Protein AF-A0A914J158-F1 (afdb_monomer)

pLDDT: mean 71.1, std 23.17, range [27.59, 96.81]

Foldseek 3Di:
DDKADDAPDEDFPVQAQPFDWDQDPVRDIDGQFGWHAKDDPDPPVPDPRPDDPPHDPRGIITDTHGCVVCQVVVCVVVVNPDHDDPDPPPPPPPPPDDDDPPPVPPDDDDDDDD

Mean predicted aligned error: 13.19 Å

Nearest PDB structures (foldseek):
  2i6s-assembly1_A  TM=6.750E-01  e=2.040E-01  Homo sapiens

Structure (mmCIF, N/CA/C/O backbone):
data_AF-A0A914J158-F1
#
_entry.id   AF-A0A914J158-F1
#
loop_
_atom_site.group_PDB
_atom_site.id
_atom_site.type_symbol
_atom_site.label_atom_id
_atom_site.label_alt_id
_atom_site.label_comp_id
_atom_site.label_asym_id
_atom_site.label_entity_id
_atom_site.label_seq_id
_atom_site.pdbx_PDB_ins_code
_atom_site.Cartn_x
_atom_site.Cartn_y
_atom_site.Cartn_z
_atom_site.occupancy
_atom_site.B_iso_or_equiv
_atom_site.auth_seq_id
_atom_site.auth_comp_id
_atom_site.auth_asym_id
_atom_site.auth_atom_id
_atom_site.pdbx_PDB_model_num
ATOM 1 N N . MET A 1 1 ? 6.602 1.243 6.472 1.00 87.94 1 MET A N 1
ATOM 2 C CA . MET A 1 1 ? 6.485 1.188 4.997 1.00 87.94 1 MET A CA 1
ATOM 3 C C . MET A 1 1 ? 6.260 -0.253 4.586 1.00 87.94 1 MET A C 1
ATOM 5 O O . MET A 1 1 ? 6.771 -1.142 5.259 1.00 87.94 1 MET A O 1
ATOM 9 N N . ILE A 1 2 ? 5.533 -0.466 3.496 1.00 90.50 2 ILE A N 1
ATOM 10 C CA . ILE A 1 2 ? 5.242 -1.760 2.881 1.00 90.50 2 ILE A CA 1
ATOM 11 C C . ILE A 1 2 ? 6.009 -1.833 1.562 1.00 90.50 2 ILE A C 1
ATOM 13 O O . ILE A 1 2 ? 6.011 -0.873 0.796 1.00 90.50 2 ILE A O 1
ATOM 17 N N . CYS A 1 3 ? 6.658 -2.968 1.314 1.00 89.06 3 CYS A N 1
ATOM 18 C CA . CYS A 1 3 ? 7.328 -3.273 0.055 1.00 89.06 3 CYS A CA 1
ATOM 19 C C . CYS A 1 3 ? 6.515 -4.336 -0.687 1.00 89.06 3 CYS A C 1
ATOM 21 O O . CYS A 1 3 ? 6.221 -5.394 -0.128 1.00 89.06 3 CYS A O 1
ATOM 23 N N . MET A 1 4 ? 6.140 -4.046 -1.928 1.00 87.12 4 MET A N 1
ATOM 24 C CA . MET A 1 4 ? 5.366 -4.935 -2.787 1.00 87.12 4 MET A CA 1
ATOM 25 C C . MET A 1 4 ? 6.167 -5.227 -4.046 1.00 87.12 4 MET A C 1
ATOM 27 O O . MET A 1 4 ? 6.650 -4.317 -4.711 1.00 87.12 4 MET A O 1
ATOM 31 N N . TYR A 1 5 ? 6.287 -6.503 -4.388 1.00 84.44 5 TYR A N 1
ATOM 32 C CA . TYR A 1 5 ? 6.986 -6.941 -5.587 1.00 84.44 5 TYR A CA 1
ATOM 33 C C . TYR A 1 5 ? 6.083 -7.869 -6.387 1.00 84.44 5 TYR A C 1
ATOM 35 O O . TYR A 1 5 ? 5.545 -8.846 -5.859 1.00 84.44 5 TYR A O 1
ATOM 43 N N . LYS A 1 6 ? 5.956 -7.577 -7.677 1.00 82.94 6 LYS A N 1
ATOM 44 C CA . LYS A 1 6 ? 5.350 -8.466 -8.657 1.00 82.94 6 LYS A CA 1
ATOM 45 C C . LYS A 1 6 ? 6.121 -8.303 -9.958 1.00 82.94 6 LYS A C 1
ATOM 47 O O . LYS A 1 6 ? 6.357 -7.185 -10.401 1.00 82.94 6 LYS A O 1
ATOM 52 N N . ARG A 1 7 ? 6.511 -9.425 -10.563 1.00 77.94 7 ARG A N 1
ATOM 53 C CA . ARG A 1 7 ? 7.176 -9.411 -11.867 1.00 77.94 7 ARG A CA 1
ATOM 54 C C . ARG A 1 7 ? 6.290 -8.682 -12.885 1.00 77.94 7 ARG A C 1
ATOM 56 O O . ARG A 1 7 ? 5.074 -8.880 -12.876 1.00 77.94 7 ARG A O 1
ATOM 63 N N . ASP A 1 8 ? 6.910 -7.842 -13.707 1.00 74.69 8 ASP A N 1
ATOM 64 C CA . ASP A 1 8 ? 6.260 -7.075 -14.776 1.00 74.69 8 ASP A CA 1
ATOM 65 C C . ASP A 1 8 ? 5.153 -6.124 -14.283 1.00 74.69 8 ASP A C 1
ATOM 67 O O . ASP A 1 8 ? 4.211 -5.811 -15.007 1.00 74.69 8 ASP A O 1
ATOM 71 N N . SER A 1 9 ? 5.244 -5.661 -13.033 1.00 79.31 9 SER A N 1
ATOM 72 C CA . SER A 1 9 ? 4.276 -4.737 -12.449 1.00 79.31 9 SER A CA 1
ATOM 73 C C . SER A 1 9 ? 4.952 -3.800 -11.455 1.00 79.31 9 SER A C 1
ATOM 75 O O . SER A 1 9 ? 5.634 -4.238 -10.532 1.00 79.31 9 SER A O 1
ATOM 77 N N . ALA A 1 10 ? 4.691 -2.507 -11.595 1.00 82.31 10 ALA A N 1
ATOM 78 C CA . ALA A 1 10 ? 5.119 -1.481 -10.655 1.00 82.31 10 ALA A CA 1
ATOM 79 C C . ALA A 1 10 ? 4.076 -0.365 -10.609 1.00 82.31 10 ALA A C 1
ATOM 81 O O . ALA A 1 10 ? 3.329 -0.189 -11.571 1.00 82.31 10 ALA A O 1
ATOM 82 N N . ILE A 1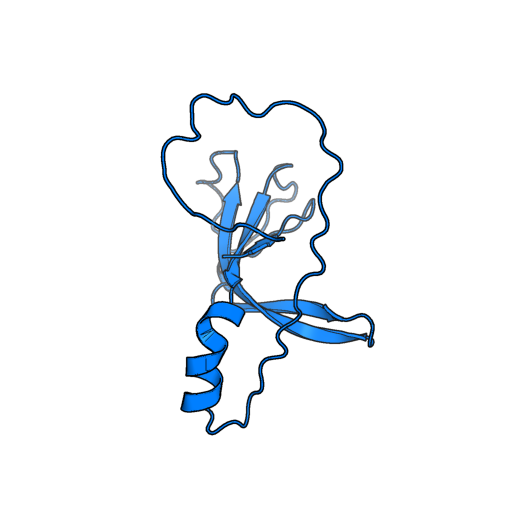 11 ? 4.029 0.373 -9.502 1.00 84.81 11 ILE A N 1
ATOM 83 C CA . ILE A 1 11 ? 3.305 1.645 -9.465 1.00 84.81 11 ILE A C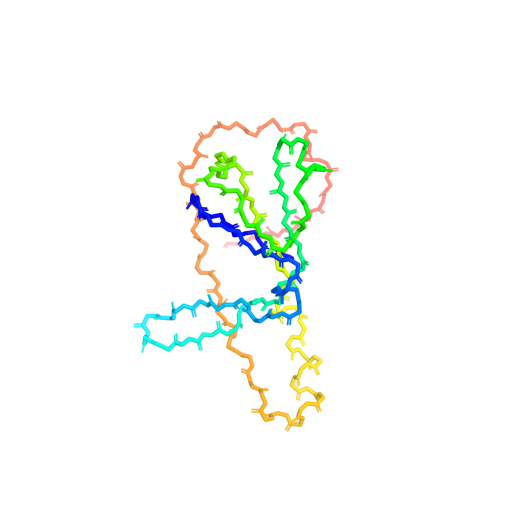A 1
ATOM 84 C C . ILE A 1 11 ? 4.044 2.675 -10.323 1.00 84.81 11 ILE A C 1
ATOM 86 O O . ILE A 1 11 ? 5.270 2.672 -10.363 1.00 84.81 11 ILE A O 1
ATOM 90 N N . LEU A 1 12 ? 3.310 3.552 -10.993 1.00 83.56 12 LEU A N 1
ATOM 91 C CA . LEU A 1 12 ? 3.822 4.695 -11.746 1.00 83.56 12 LEU A CA 1
ATOM 92 C C . LEU A 1 12 ? 3.623 5.993 -10.953 1.00 83.56 12 LEU A C 1
ATOM 94 O O . LEU A 1 12 ? 2.991 6.002 -9.898 1.00 83.56 12 LEU A O 1
ATOM 98 N N . GLN A 1 13 ? 4.124 7.126 -11.453 1.00 82.19 13 GLN A N 1
ATOM 99 C CA . GLN A 1 13 ? 3.951 8.403 -10.738 1.00 82.19 13 GLN A CA 1
ATOM 100 C C . GLN A 1 13 ? 2.491 8.824 -10.626 1.00 82.19 13 GLN A C 1
ATOM 102 O O . GLN A 1 13 ? 2.102 9.387 -9.607 1.00 82.19 13 GLN A O 1
ATOM 107 N N . GLY A 1 14 ? 1.676 8.506 -11.637 1.00 85.88 14 GLY A N 1
ATOM 108 C CA . GLY A 1 14 ? 0.233 8.741 -11.591 1.00 85.88 14 GLY A CA 1
ATOM 109 C C . GLY A 1 14 ? -0.487 7.947 -10.495 1.00 85.88 14 GLY A C 1
ATOM 110 O O . GLY A 1 14 ? -1.578 8.335 -10.094 1.00 85.88 14 GLY A O 1
ATOM 111 N N . ASP A 1 15 ? 0.131 6.880 -9.979 1.00 89.50 15 ASP A N 1
ATOM 112 C CA . ASP A 1 15 ? -0.434 6.052 -8.912 1.00 89.50 15 ASP A CA 1
ATOM 113 C C . ASP A 1 15 ? -0.060 6.550 -7.508 1.00 89.50 15 ASP A C 1
ATOM 115 O O . ASP A 1 15 ? -0.573 6.020 -6.517 1.00 89.50 15 ASP A O 1
ATOM 119 N N . SER A 1 16 ? 0.845 7.533 -7.395 1.00 91.31 16 SER A N 1
ATOM 120 C CA . SER A 1 16 ? 1.288 8.082 -6.109 1.00 91.31 16 SER A CA 1
ATOM 121 C C . SER A 1 16 ? 0.120 8.731 -5.359 1.00 91.31 16 SER A C 1
ATOM 123 O O . SER A 1 16 ? -0.724 9.410 -5.941 1.00 91.31 16 SER A O 1
ATOM 125 N N . GLY A 1 17 ? 0.026 8.478 -4.053 1.00 95.19 17 GLY A N 1
ATOM 126 C CA . GLY A 1 17 ? -1.128 8.850 -3.228 1.00 95.19 17 GLY A CA 1
ATOM 127 C C . GLY A 1 17 ? -2.335 7.911 -3.365 1.00 95.19 17 GLY A C 1
ATOM 128 O O . GLY A 1 17 ? -3.237 7.955 -2.527 1.00 95.19 17 GLY A O 1
ATOM 129 N N . GLY A 1 18 ? -2.345 7.026 -4.366 1.00 95.94 18 GLY A N 1
ATOM 130 C CA . GLY A 1 18 ? -3.376 6.011 -4.543 1.00 95.94 18 GLY A CA 1
ATOM 131 C C . GLY A 1 18 ? -3.342 4.914 -3.465 1.00 95.94 18 GLY A C 1
ATOM 132 O O . GLY A 1 18 ? -2.321 4.708 -2.799 1.00 95.94 18 GLY A O 1
ATOM 133 N N . PRO A 1 19 ? -4.452 4.185 -3.269 1.00 95.38 19 PRO A N 1
ATOM 134 C CA . PRO A 1 19 ? -4.532 3.117 -2.279 1.00 95.38 19 PRO A CA 1
ATOM 135 C C . PRO A 1 19 ? -3.814 1.838 -2.737 1.00 95.38 19 PRO A C 1
ATOM 137 O O . PRO A 1 19 ? -3.988 1.373 -3.863 1.00 95.38 19 PRO A O 1
ATOM 140 N N . ALA A 1 20 ? -3.083 1.207 -1.819 1.00 93.06 20 ALA A N 1
ATOM 141 C CA . ALA A 1 20 ? -2.642 -0.178 -1.953 1.00 93.06 20 ALA A CA 1
ATOM 142 C C . ALA A 1 20 ? -3.617 -1.096 -1.207 1.00 93.06 20 ALA A C 1
ATOM 144 O O . ALA A 1 20 ? -3.851 -0.910 -0.008 1.00 93.06 20 ALA A O 1
ATOM 145 N N . PHE A 1 21 ? -4.168 -2.096 -1.897 1.00 93.31 21 PHE A N 1
ATOM 146 C CA . PHE A 1 21 ? -5.159 -3.016 -1.338 1.00 93.31 21 PHE A CA 1
ATOM 147 C C . PHE A 1 21 ? -4.607 -4.428 -1.133 1.00 93.31 21 PHE A C 1
ATOM 149 O O . PHE A 1 21 ? -3.825 -4.929 -1.938 1.00 93.31 21 PHE A O 1
ATOM 156 N N . ALA A 1 22 ? -5.100 -5.104 -0.097 1.00 90.19 22 ALA A N 1
ATOM 157 C CA . ALA A 1 22 ? -4.978 -6.546 0.077 1.00 90.19 22 ALA A CA 1
ATOM 158 C C . ALA A 1 22 ? -6.371 -7.177 0.153 1.00 90.19 22 ALA A C 1
ATOM 160 O O . ALA A 1 22 ? -7.278 -6.622 0.778 1.00 90.19 22 ALA A O 1
ATOM 161 N N . GLN A 1 23 ? -6.542 -8.346 -0.465 1.00 90.31 23 GLN A N 1
ATOM 162 C CA . GLN A 1 23 ? -7.770 -9.119 -0.323 1.00 90.31 23 GLN A CA 1
ATOM 163 C C . GLN A 1 23 ? -7.678 -10.016 0.917 1.00 90.31 23 GLN A C 1
ATOM 165 O O . GLN A 1 23 ? -6.741 -10.804 1.063 1.00 90.31 23 GLN A O 1
ATOM 170 N N . GLY A 1 24 ? -8.648 -9.891 1.818 1.00 86.62 24 GLY A N 1
ATOM 171 C CA . GLY A 1 24 ? -8.796 -10.770 2.969 1.00 86.62 24 GLY A CA 1
ATOM 172 C C . GLY A 1 24 ? -9.323 -12.151 2.578 1.00 86.62 24 GLY A C 1
ATOM 173 O O . GLY A 1 24 ? -9.846 -12.369 1.485 1.00 86.62 24 GLY A O 1
ATOM 174 N N . LYS A 1 25 ? -9.239 -13.109 3.509 1.00 87.19 25 LYS A N 1
ATOM 175 C CA . LYS A 1 25 ? -9.822 -14.456 3.332 1.00 87.19 25 LYS A CA 1
ATOM 176 C C . LYS A 1 25 ? -11.348 -14.442 3.205 1.00 87.19 25 LYS A C 1
ATOM 178 O O . LYS A 1 25 ? -11.929 -15.402 2.718 1.00 87.19 25 LYS A O 1
ATOM 183 N N . ASP A 1 26 ? -11.979 -13.370 3.664 1.00 88.00 26 ASP A N 1
ATOM 184 C CA . ASP A 1 26 ? -13.409 -13.096 3.541 1.00 88.00 26 ASP A CA 1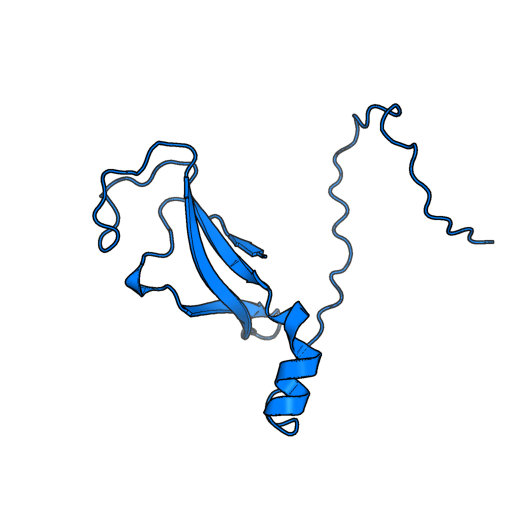
ATOM 185 C C . ASP A 1 26 ? -13.797 -12.529 2.162 1.00 88.00 26 ASP A C 1
ATOM 187 O O . ASP A 1 26 ? -14.957 -12.188 1.941 1.00 88.00 26 ASP A O 1
ATOM 191 N N . GLY A 1 27 ? -12.835 -12.402 1.241 1.00 91.50 27 GLY A N 1
ATOM 192 C CA . GLY A 1 27 ? -13.036 -11.883 -0.109 1.00 91.50 27 GLY A CA 1
ATOM 193 C C . GLY A 1 27 ? -13.122 -10.358 -0.194 1.00 91.50 27 GLY A C 1
ATOM 194 O O . GLY A 1 27 ? -13.198 -9.829 -1.304 1.00 91.50 27 GLY A O 1
ATOM 195 N N . LYS A 1 28 ? -13.079 -9.643 0.938 1.00 89.25 28 LYS A N 1
ATOM 196 C CA . LYS A 1 28 ? -13.135 -8.177 0.979 1.00 89.25 28 LYS A CA 1
ATOM 197 C C . LYS A 1 28 ? -11.763 -7.567 0.720 1.00 89.25 28 LYS A C 1
ATOM 199 O O . LYS A 1 28 ? -10.736 -8.176 1.014 1.00 89.25 28 LYS A O 1
ATOM 204 N N . PHE A 1 29 ? -11.751 -6.347 0.195 1.00 90.75 29 PHE A N 1
ATOM 205 C CA . PHE A 1 29 ? -10.531 -5.572 0.001 1.00 90.75 29 PHE A CA 1
ATOM 206 C C . PHE A 1 29 ? -10.321 -4.606 1.160 1.00 90.75 29 PHE A C 1
ATOM 208 O O . PHE A 1 29 ? -11.242 -3.906 1.577 1.00 90.75 29 PHE A O 1
ATOM 215 N N . TYR A 1 30 ? -9.087 -4.566 1.644 1.00 90.75 30 TYR A N 1
ATOM 216 C CA . TYR A 1 30 ? -8.643 -3.704 2.726 1.00 90.75 30 TYR A CA 1
ATOM 217 C C . TYR A 1 30 ? -7.527 -2.814 2.208 1.00 90.75 30 TYR A C 1
ATOM 219 O O . TYR A 1 30 ? -6.566 -3.315 1.621 1.00 90.75 30 TYR A O 1
ATOM 227 N N . GLN A 1 31 ? -7.640 -1.504 2.414 1.00 93.75 31 GLN A N 1
ATOM 228 C CA . GLN A 1 31 ? -6.525 -0.607 2.142 1.00 93.75 31 GLN A CA 1
ATOM 229 C C . GLN A 1 31 ? -5.448 -0.854 3.200 1.00 93.75 31 GLN A C 1
ATOM 231 O O . GLN A 1 31 ? -5.678 -0.652 4.389 1.00 93.75 31 GLN A O 1
ATOM 236 N N . VAL A 1 32 ? -4.287 -1.323 2.758 1.00 93.00 32 VAL A N 1
ATOM 237 C CA . VAL A 1 32 ? -3.132 -1.626 3.615 1.00 93.00 32 VAL A CA 1
ATOM 238 C C . VAL A 1 32 ? -2.027 -0.589 3.464 1.00 93.00 32 VAL A C 1
ATOM 240 O O . VAL A 1 32 ? -1.180 -0.466 4.344 1.00 93.00 32 VAL A O 1
ATOM 243 N N . GLY A 1 33 ? -2.044 0.190 2.380 1.00 94.38 33 GLY A N 1
ATOM 244 C CA . GLY A 1 33 ? -1.038 1.209 2.146 1.00 94.38 33 GLY A CA 1
ATOM 245 C C . GLY A 1 33 ? -1.512 2.402 1.325 1.00 94.38 33 GLY A C 1
ATOM 246 O O . GLY A 1 33 ? -2.612 2.409 0.771 1.00 94.38 33 GLY A O 1
ATOM 247 N N . ILE A 1 34 ? -0.647 3.410 1.251 1.00 96.19 34 ILE A N 1
ATOM 248 C CA . ILE A 1 34 ? -0.735 4.532 0.308 1.00 96.19 34 ILE A CA 1
ATOM 249 C C . ILE A 1 34 ? 0.513 4.478 -0.562 1.00 96.19 34 ILE A C 1
ATOM 251 O O . ILE A 1 34 ? 1.615 4.456 -0.021 1.00 96.19 34 ILE A O 1
ATOM 255 N N . ASN A 1 35 ? 0.354 4.420 -1.878 1.00 94.44 35 ASN A N 1
ATOM 256 C CA . ASN A 1 35 ? 1.454 4.362 -2.835 1.00 94.44 35 ASN A CA 1
ATOM 257 C C . ASN A 1 35 ? 2.341 5.602 -2.725 1.00 94.44 35 ASN A C 1
ATOM 259 O O . ASN A 1 35 ? 1.839 6.724 -2.699 1.00 94.44 35 ASN A O 1
ATOM 263 N N . VAL A 1 36 ? 3.653 5.388 -2.654 1.00 91.62 36 VAL A N 1
ATOM 264 C CA . VAL A 1 36 ? 4.637 6.467 -2.517 1.00 91.62 36 VAL A CA 1
ATOM 265 C C . VAL A 1 36 ? 5.501 6.527 -3.764 1.00 91.62 36 VAL A C 1
ATOM 267 O O . VAL A 1 36 ? 5.405 7.488 -4.523 1.00 91.62 36 VAL A O 1
ATOM 270 N N . ASP A 1 37 ? 6.316 5.494 -3.973 1.00 86.50 37 ASP A N 1
ATOM 271 C CA . ASP A 1 37 ? 7.324 5.446 -5.032 1.00 86.50 37 ASP A CA 1
ATOM 272 C C . ASP A 1 37 ? 7.722 3.996 -5.339 1.00 86.50 37 ASP A C 1
ATOM 274 O O . ASP A 1 37 ? 7.332 3.073 -4.621 1.00 86.50 37 ASP A O 1
ATOM 278 N N . MET A 1 38 ? 8.525 3.773 -6.372 1.00 82.25 38 MET A N 1
ATOM 279 C CA . MET A 1 38 ? 9.120 2.475 -6.674 1.00 82.25 38 MET A CA 1
ATOM 280 C C . MET A 1 38 ? 10.645 2.506 -6.532 1.00 82.25 38 MET A C 1
ATOM 282 O O . MET A 1 38 ? 11.304 3.484 -6.870 1.00 82.25 38 MET A O 1
ATOM 286 N N . TYR A 1 39 ? 11.220 1.395 -6.080 1.00 75.44 39 TYR A N 1
ATOM 287 C CA . TYR A 1 39 ? 12.651 1.131 -6.142 1.00 75.44 39 TYR A CA 1
ATOM 288 C C . TYR A 1 39 ? 12.957 0.092 -7.206 1.00 75.44 39 TYR A C 1
ATOM 290 O O . TYR A 1 39 ? 12.236 -0.884 -7.389 1.00 75.44 39 TYR A O 1
ATOM 298 N N . THR A 1 40 ? 14.096 0.268 -7.852 1.00 72.31 40 THR A N 1
ATOM 299 C CA . THR A 1 40 ? 14.662 -0.682 -8.801 1.00 72.31 40 THR A CA 1
ATOM 300 C C . THR A 1 40 ? 16.159 -0.751 -8.565 1.00 72.31 40 THR A C 1
ATOM 302 O O . THR A 1 40 ? 16.790 0.252 -8.227 1.00 72.31 40 THR A O 1
ATOM 305 N N . SER A 1 41 ? 16.727 -1.954 -8.671 1.00 64.75 41 SER A N 1
ATOM 306 C CA . SER A 1 41 ? 18.173 -2.152 -8.507 1.00 64.75 41 SER A CA 1
ATOM 307 C C . SER A 1 41 ? 18.980 -1.657 -9.708 1.00 64.75 41 SER A C 1
ATOM 309 O O . SER A 1 41 ? 20.202 -1.582 -9.633 1.00 64.75 41 SER A O 1
ATOM 311 N N . GLU A 1 42 ? 18.311 -1.352 -10.816 1.00 61.97 42 GLU A N 1
ATOM 312 C CA . GLU A 1 42 ? 18.917 -0.791 -12.017 1.00 61.97 42 GLU A CA 1
ATOM 313 C C . GLU A 1 42 ? 18.640 0.710 -12.076 1.00 61.97 42 GLU A C 1
ATOM 315 O O . GLU A 1 42 ? 17.564 1.159 -11.682 1.00 61.97 42 GLU A O 1
ATOM 320 N N . SER A 1 43 ? 19.608 1.490 -12.565 1.00 53.62 43 SER A N 1
ATOM 321 C CA . SER A 1 43 ? 19.527 2.946 -12.729 1.00 53.62 43 SER A CA 1
ATOM 322 C C . SER A 1 43 ? 18.405 3.334 -13.699 1.00 53.62 43 SER A C 1
ATOM 324 O O . SER A 1 43 ? 18.637 3.641 -14.866 1.00 53.62 43 SER A O 1
ATOM 326 N N . PHE A 1 44 ? 17.168 3.331 -13.219 1.00 55.84 44 PHE A N 1
ATOM 327 C CA . PHE A 1 44 ? 15.951 3.583 -13.988 1.00 55.84 44 PHE A CA 1
ATOM 328 C C . PHE A 1 44 ? 15.682 5.085 -14.131 1.00 55.84 44 PHE A C 1
ATOM 330 O O . PHE A 1 44 ? 14.551 5.553 -14.113 1.00 55.84 44 PHE A O 1
ATOM 337 N N . SER A 1 45 ? 16.748 5.872 -14.276 1.00 50.41 45 SER A N 1
ATOM 338 C CA . SER A 1 45 ? 16.716 7.331 -14.408 1.00 50.41 45 SER A CA 1
ATOM 339 C C . SER A 1 45 ? 16.301 7.807 -15.807 1.00 50.41 45 SER A C 1
ATOM 341 O O . SER A 1 45 ? 16.477 8.979 -16.133 1.00 50.41 45 SER A O 1
ATOM 343 N N . ARG A 1 46 ? 15.787 6.909 -16.661 1.00 46.47 46 ARG A N 1
ATOM 344 C CA . ARG A 1 46 ? 15.517 7.181 -18.083 1.00 46.47 46 ARG A CA 1
ATOM 345 C C . ARG A 1 46 ? 14.077 6.986 -18.537 1.00 46.47 46 ARG A C 1
ATOM 347 O O . ARG A 1 46 ? 13.774 7.385 -19.656 1.00 46.47 46 ARG A O 1
ATOM 354 N N . PHE A 1 47 ? 13.197 6.437 -17.709 1.00 53.25 47 PHE A N 1
ATOM 355 C CA . PHE A 1 47 ? 11.782 6.397 -18.057 1.00 53.25 47 PHE A CA 1
ATOM 356 C C . PHE A 1 47 ? 11.108 7.630 -17.477 1.00 53.25 47 PHE A C 1
ATOM 358 O O . PHE A 1 47 ? 11.088 7.824 -16.262 1.00 53.25 47 PHE A O 1
ATOM 365 N N . SER A 1 48 ? 10.574 8.485 -18.356 1.00 53.06 48 SER A N 1
ATOM 366 C CA . SER A 1 48 ? 9.520 9.402 -17.948 1.00 53.06 48 SER A CA 1
ATOM 367 C C . SER A 1 48 ? 8.442 8.533 -17.328 1.00 53.06 48 SER A C 1
ATOM 369 O O . SER A 1 48 ? 7.871 7.651 -17.960 1.00 53.06 48 SER A O 1
ATOM 371 N N . SER A 1 49 ? 8.257 8.755 -16.052 1.00 57.62 49 SER A N 1
ATOM 372 C CA . SER A 1 49 ? 7.653 7.923 -15.029 1.00 57.62 49 SER A CA 1
ATOM 373 C C . SER A 1 49 ? 6.123 7.764 -15.143 1.00 57.62 49 SER A C 1
ATOM 375 O O . SER A 1 49 ? 5.422 7.508 -14.162 1.00 57.62 49 SER A O 1
ATOM 377 N N . TRP A 1 50 ? 5.636 7.910 -16.375 1.00 59.59 50 TRP A N 1
ATOM 378 C CA . TRP A 1 50 ? 4.253 7.875 -16.834 1.00 59.59 50 TRP A CA 1
ATOM 379 C C . TRP A 1 50 ? 3.928 6.615 -17.642 1.00 59.59 50 TRP A C 1
ATOM 381 O O . TRP A 1 50 ? 2.756 6.288 -17.785 1.00 59.59 50 TRP A O 1
ATOM 391 N N . GLU A 1 51 ? 4.938 5.900 -18.146 1.00 64.50 51 GLU A N 1
ATOM 392 C CA . GLU A 1 51 ? 4.764 4.661 -18.908 1.00 64.50 51 GLU A CA 1
ATOM 393 C C . GLU A 1 51 ? 5.753 3.600 -18.416 1.00 64.50 51 GLU A C 1
ATOM 395 O O . GLU A 1 51 ? 6.924 3.892 -18.154 1.00 64.50 51 GLU A O 1
ATOM 400 N N . LEU A 1 52 ? 5.283 2.356 -18.285 1.00 67.19 52 LEU A N 1
ATOM 401 C CA . LEU A 1 52 ? 6.164 1.216 -18.038 1.00 67.19 52 LEU A CA 1
ATOM 402 C C . LEU A 1 52 ? 6.829 0.825 -19.367 1.00 67.19 52 LEU A C 1
ATOM 404 O O . LEU A 1 52 ? 6.128 0.725 -20.378 1.00 67.19 52 LEU A O 1
ATOM 408 N N . PRO A 1 53 ? 8.149 0.570 -19.404 1.00 68.44 53 PRO A N 1
ATOM 409 C CA . PRO A 1 53 ? 8.756 -0.060 -20.567 1.00 68.44 53 PRO A CA 1
ATOM 410 C C . PRO A 1 53 ? 8.101 -1.400 -20.886 1.00 68.44 53 PRO A C 1
ATOM 412 O O . PRO A 1 53 ? 7.554 -2.070 -2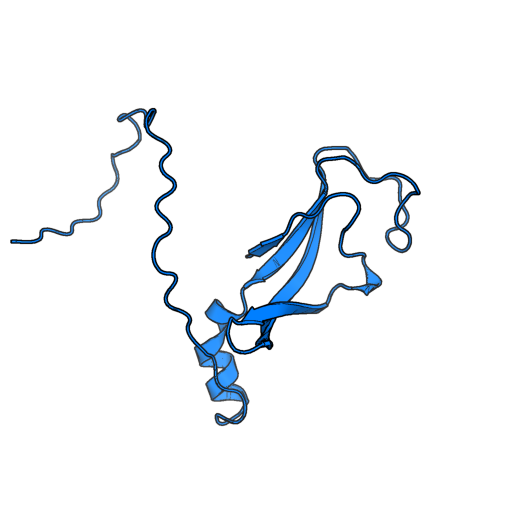0.010 1.00 68.44 53 PRO A O 1
ATOM 415 N N . SER A 1 54 ? 8.250 -1.826 -22.142 1.00 68.38 54 SER A N 1
ATOM 416 C CA . SER A 1 54 ? 7.824 -3.149 -22.608 1.00 68.38 54 SER A CA 1
ATOM 417 C C . SER A 1 54 ? 8.433 -4.300 -21.803 1.00 68.38 54 SER A C 1
ATOM 419 O O . SER A 1 54 ? 7.853 -5.379 -21.754 1.00 68.38 54 SER A O 1
ATOM 421 N N . GLU A 1 55 ? 9.587 -4.070 -21.172 1.00 67.94 55 GLU A N 1
ATOM 422 C CA . GLU A 1 55 ? 10.245 -5.005 -20.266 1.00 67.94 55 GLU A CA 1
ATOM 423 C C . GLU A 1 55 ? 10.647 -4.263 -18.991 1.00 67.94 55 GLU A C 1
ATOM 425 O O . GLU A 1 55 ? 11.464 -3.338 -19.020 1.00 67.94 55 GLU A O 1
ATOM 430 N N . LEU A 1 56 ? 10.055 -4.653 -17.863 1.00 68.88 56 LEU A N 1
ATOM 431 C CA . LEU A 1 56 ? 10.466 -4.144 -16.562 1.00 68.88 56 LEU A CA 1
ATOM 432 C C . LEU A 1 56 ? 11.681 -4.927 -16.055 1.00 68.88 56 LEU A C 1
ATOM 434 O O . LEU A 1 56 ? 11.742 -6.147 -16.236 1.00 68.88 56 LEU A O 1
ATOM 438 N N . PRO A 1 57 ? 12.622 -4.265 -15.358 1.00 67.25 57 PRO A N 1
ATOM 439 C CA . PRO A 1 57 ? 13.686 -4.952 -14.654 1.00 67.25 57 PRO A CA 1
ATOM 440 C C . PRO A 1 57 ? 13.102 -6.036 -13.755 1.00 67.25 57 PRO A C 1
ATOM 442 O O . PRO A 1 57 ? 12.055 -5.867 -13.123 1.00 67.25 57 PRO A O 1
ATOM 445 N N . SER A 1 58 ? 13.822 -7.148 -13.636 1.00 66.06 58 SER A N 1
ATOM 446 C CA . SER A 1 58 ? 13.381 -8.279 -12.812 1.00 66.06 58 SER A CA 1
ATOM 447 C C . SER A 1 58 ? 13.214 -7.938 -11.321 1.00 66.06 58 SER A C 1
ATOM 449 O O . SER A 1 58 ? 12.697 -8.757 -10.564 1.00 66.06 58 SER A O 1
ATOM 451 N N . THR A 1 59 ? 13.615 -6.742 -10.889 1.00 70.38 59 THR A N 1
ATOM 452 C CA . THR A 1 59 ? 13.754 -6.302 -9.496 1.00 70.38 59 THR A CA 1
ATOM 453 C C . THR A 1 59 ? 13.138 -4.917 -9.245 1.00 70.38 59 THR A C 1
ATOM 455 O O . THR A 1 59 ? 13.724 -4.096 -8.539 1.00 70.38 59 THR A O 1
ATOM 458 N N . VAL A 1 60 ? 11.944 -4.643 -9.788 1.00 78.25 60 VAL A N 1
ATOM 459 C CA . VAL A 1 60 ? 11.170 -3.439 -9.421 1.00 78.25 60 VAL A CA 1
ATOM 460 C C . VAL A 1 60 ? 10.238 -3.728 -8.245 1.00 78.25 60 VAL A C 1
ATOM 462 O O . VAL A 1 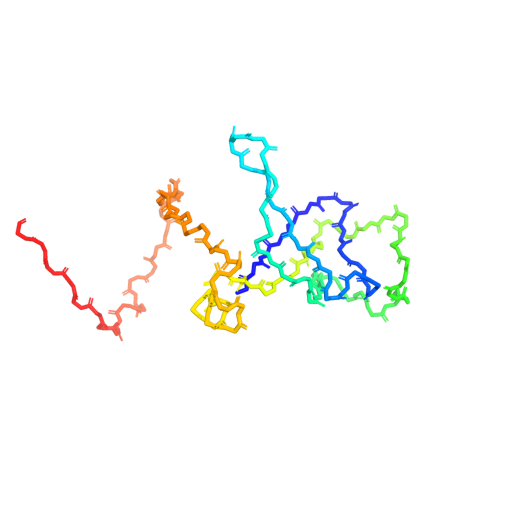60 ? 9.385 -4.610 -8.318 1.00 78.25 60 VAL A O 1
ATOM 465 N N . ALA A 1 61 ? 10.382 -2.972 -7.160 1.00 85.12 61 ALA A N 1
ATOM 466 C CA . ALA A 1 61 ? 9.530 -3.035 -5.981 1.00 85.12 61 ALA A CA 1
ATOM 467 C C . ALA A 1 61 ? 8.782 -1.714 -5.785 1.00 85.12 61 ALA A C 1
ATOM 469 O O . ALA A 1 61 ? 9.372 -0.643 -5.829 1.00 85.12 61 ALA A O 1
ATOM 470 N N . SER A 1 62 ? 7.483 -1.787 -5.524 1.00 87.62 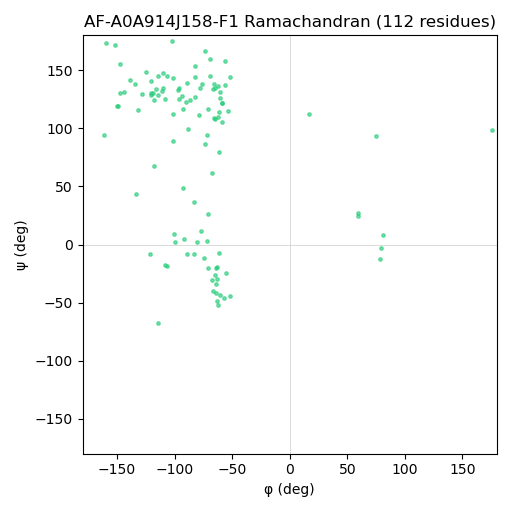62 SER A N 1
ATOM 471 C CA . SER A 1 62 ? 6.661 -0.633 -5.156 1.00 87.62 62 SER A CA 1
ATOM 472 C C . SER A 1 62 ? 6.670 -0.439 -3.644 1.00 87.62 62 SER A C 1
ATOM 474 O O . SER A 1 62 ? 6.588 -1.406 -2.882 1.00 87.62 62 SER A O 1
ATOM 476 N N . ILE A 1 63 ? 6.750 0.811 -3.208 1.00 90.62 63 ILE A N 1
ATOM 477 C CA . ILE A 1 63 ? 6.745 1.210 -1.807 1.00 90.62 63 ILE A CA 1
ATOM 478 C C . ILE A 1 63 ? 5.449 1.933 -1.491 1.00 90.62 63 ILE A C 1
ATOM 480 O O . ILE A 1 63 ? 5.049 2.878 -2.174 1.00 90.62 63 ILE A O 1
ATOM 484 N N . SER A 1 64 ? 4.839 1.520 -0.388 1.00 93.31 64 SER A N 1
ATOM 485 C CA . SER A 1 64 ? 3.679 2.189 0.178 1.00 93.31 64 SER A CA 1
ATOM 486 C C . SER A 1 64 ? 3.923 2.573 1.633 1.00 93.31 64 SER A C 1
ATOM 488 O O . SER A 1 64 ? 4.607 1.878 2.391 1.00 93.31 64 SER A O 1
ATOM 490 N N . THR A 1 65 ? 3.323 3.674 2.065 1.00 95.25 65 THR A N 1
ATOM 491 C CA . THR A 1 65 ? 3.174 3.987 3.486 1.00 95.25 65 THR A CA 1
ATOM 492 C C . THR A 1 65 ? 2.276 2.934 4.118 1.00 95.25 65 THR A C 1
ATOM 494 O O . THR A 1 65 ? 1.247 2.596 3.548 1.00 95.25 65 THR A O 1
ATOM 497 N N . ASP A 1 66 ? 2.661 2.412 5.280 1.00 92.69 66 ASP A N 1
ATOM 498 C CA . ASP A 1 66 ? 1.837 1.468 6.040 1.00 92.69 66 ASP A CA 1
ATOM 499 C C . ASP A 1 66 ? 0.750 2.250 6.787 1.00 92.69 66 ASP A C 1
ATOM 501 O O . ASP A 1 66 ? 1.070 3.015 7.700 1.00 92.69 66 ASP A O 1
ATOM 505 N N . VAL A 1 67 ? -0.520 2.087 6.395 1.00 92.44 67 VAL A N 1
ATOM 506 C CA . VAL A 1 67 ? -1.628 2.853 7.001 1.00 92.44 67 VAL A CA 1
ATOM 507 C C . VAL A 1 67 ? -1.932 2.414 8.429 1.00 92.44 67 VAL A C 1
ATOM 509 O O . VAL A 1 67 ? -2.500 3.197 9.189 1.00 92.44 67 VAL A O 1
ATOM 512 N N . SER A 1 68 ? -1.516 1.206 8.834 1.00 90.38 68 SER A N 1
ATOM 513 C CA . SER A 1 68 ? -1.793 0.689 10.180 1.00 90.38 68 SER A CA 1
ATOM 514 C C . SER A 1 68 ? -1.138 1.534 11.274 1.00 90.38 68 SER A C 1
ATOM 516 O O . SER A 1 68 ? -1.685 1.683 12.367 1.00 90.38 68 SER A O 1
ATOM 518 N N . TYR A 1 69 ? -0.007 2.163 10.949 1.00 91.06 69 TYR A N 1
ATOM 519 C CA . TYR A 1 69 ? 0.702 3.072 11.844 1.00 91.06 69 TYR A CA 1
ATOM 520 C C . TYR A 1 69 ? -0.108 4.338 12.168 1.00 91.06 69 TYR A C 1
ATOM 522 O O . TYR A 1 69 ? 0.057 4.929 13.232 1.00 91.06 69 TYR A O 1
ATOM 530 N N . TYR A 1 70 ? -1.011 4.735 11.270 1.00 92.50 70 TYR A N 1
ATOM 531 C CA . TYR A 1 70 ? -1.806 5.958 11.378 1.00 92.50 70 TYR A CA 1
ATOM 532 C C . TYR A 1 70 ? -3.224 5.705 11.892 1.00 92.50 70 TYR A C 1
ATOM 534 O O . TYR A 1 70 ? -3.996 6.649 12.022 1.00 92.50 70 TYR A O 1
ATOM 542 N N . CYS A 1 71 ? -3.573 4.460 12.221 1.00 91.06 71 CYS A N 1
ATOM 543 C CA . CYS A 1 71 ? -4.915 4.095 12.665 1.00 91.06 71 CYS A CA 1
ATOM 544 C C . CYS A 1 71 ? -5.468 4.947 13.816 1.00 91.06 71 CYS A C 1
ATOM 546 O O . CYS A 1 71 ? -6.606 5.388 13.685 1.00 91.06 71 CYS A O 1
ATOM 548 N N . PRO A 1 72 ? -4.713 5.260 14.893 1.00 92.00 72 PRO A N 1
ATOM 549 C CA . PRO A 1 72 ? -5.228 6.136 15.946 1.00 92.00 72 PRO A CA 1
ATOM 550 C C . PRO A 1 72 ? -5.662 7.507 15.414 1.00 92.00 72 PRO A C 1
ATOM 552 O O . PRO A 1 72 ? -6.765 7.958 15.702 1.00 92.00 72 PRO A O 1
ATOM 555 N N . TRP A 1 73 ? -4.827 8.126 14.574 1.00 94.56 73 TRP A N 1
ATOM 556 C CA . TRP A 1 73 ? -5.115 9.423 13.964 1.00 94.56 73 TRP A CA 1
ATOM 557 C C . TRP A 1 73 ? -6.289 9.355 12.978 1.00 94.56 73 TRP A C 1
ATOM 559 O O . TRP A 1 73 ? -7.123 10.258 12.959 1.00 94.56 73 TRP A O 1
ATOM 569 N N . ILE A 1 74 ? -6.384 8.284 12.183 1.00 93.62 74 ILE A N 1
ATOM 570 C CA . ILE A 1 74 ? -7.492 8.071 11.241 1.00 93.62 74 ILE A CA 1
ATOM 571 C C . ILE A 1 74 ? -8.815 7.938 12.001 1.00 93.62 74 ILE A C 1
ATOM 573 O O . ILE A 1 74 ? -9.788 8.604 11.651 1.00 93.62 74 ILE A O 1
ATOM 577 N N . GLU A 1 75 ? -8.868 7.107 13.045 1.00 93.75 75 GLU A N 1
ATOM 578 C CA . GLU A 1 75 ? -10.093 6.917 13.830 1.00 93.75 75 GLU A CA 1
ATOM 579 C C . GLU A 1 75 ? -10.514 8.201 14.549 1.00 93.75 75 GLU A C 1
ATOM 581 O O . GLU A 1 75 ? -11.696 8.537 14.545 1.00 93.75 75 GLU A O 1
ATOM 586 N N . GLU A 1 76 ? -9.559 8.937 15.122 1.00 95.56 76 GLU A N 1
ATOM 587 C CA . GLU A 1 76 ? -9.813 10.229 15.763 1.00 95.56 76 GLU A CA 1
ATOM 588 C C . GLU A 1 76 ? -10.355 11.258 14.759 1.00 95.56 76 GLU A C 1
ATOM 590 O O . GLU A 1 76 ? -11.419 11.839 14.972 1.00 95.56 76 GLU A O 1
ATOM 595 N N . THR A 1 77 ? -9.665 11.439 13.631 1.00 96.81 77 THR A N 1
ATOM 596 C CA . THR A 1 77 ? -9.986 12.472 12.629 1.00 96.81 77 THR A CA 1
ATOM 597 C C . THR A 1 77 ? -11.313 12.207 11.922 1.00 96.81 77 THR A C 1
ATOM 599 O O . THR A 1 77 ? -12.003 13.140 11.522 1.00 96.81 77 THR A O 1
ATOM 602 N N . THR A 1 78 ? -11.692 10.937 11.777 1.00 95.75 78 THR A N 1
ATOM 603 C CA . THR A 1 78 ? -12.954 10.536 11.136 1.00 95.75 78 THR A CA 1
ATOM 604 C C . THR A 1 78 ? -14.109 10.387 12.127 1.00 95.75 78 THR A C 1
ATOM 606 O O . THR A 1 78 ? -15.182 9.925 11.749 1.00 95.75 78 THR A O 1
ATOM 609 N N . GLY A 1 79 ? -13.914 10.714 13.412 1.00 94.62 79 GLY A N 1
ATOM 610 C CA . GLY A 1 79 ? -14.939 10.506 14.441 1.00 94.62 79 GLY A CA 1
ATOM 611 C C . GLY A 1 79 ? -15.363 9.037 14.581 1.00 94.62 79 GLY A C 1
ATOM 612 O O . GLY A 1 79 ? -16.477 8.741 15.010 1.00 94.62 79 GLY A O 1
ATOM 613 N N . GLY A 1 80 ? -14.488 8.108 14.190 1.00 91.19 80 GLY A N 1
ATOM 614 C CA . GLY A 1 80 ? -14.740 6.674 14.178 1.00 91.19 80 GLY A CA 1
ATOM 615 C C . GLY A 1 80 ? -15.529 6.139 12.979 1.00 91.19 80 GLY A C 1
ATOM 616 O O . GLY A 1 80 ? -15.869 4.956 13.017 1.00 91.19 80 GLY A O 1
ATOM 617 N N . GLU A 1 81 ? -15.806 6.941 11.944 1.00 92.25 81 GLU A N 1
ATOM 618 C CA . GLU A 1 81 ? -16.427 6.470 10.693 1.00 92.25 81 GLU A CA 1
ATOM 619 C C . GLU A 1 81 ? -15.559 5.408 10.002 1.00 92.25 81 GLU A C 1
ATOM 621 O O . GLU A 1 81 ? -16.054 4.361 9.579 1.00 92.25 81 GLU A O 1
ATOM 626 N N . ILE A 1 82 ? -14.245 5.641 9.950 1.00 89.31 82 ILE A N 1
ATOM 627 C CA . ILE A 1 82 ? -13.281 4.658 9.459 1.00 89.31 82 ILE A CA 1
ATOM 628 C C . ILE A 1 82 ? -12.746 3.869 10.649 1.00 89.31 82 ILE A C 1
ATOM 630 O O . ILE A 1 82 ? -12.264 4.444 11.623 1.00 89.31 82 ILE A O 1
ATOM 634 N N . LYS A 1 83 ? -12.811 2.536 10.558 1.00 86.06 83 LYS A N 1
ATOM 635 C CA . LYS A 1 83 ? -12.282 1.611 11.565 1.00 86.06 83 LYS A CA 1
ATOM 636 C C . LYS A 1 83 ? -11.132 0.798 11.010 1.00 86.06 83 LYS A C 1
ATOM 638 O O . LYS A 1 83 ? -11.262 0.148 9.972 1.00 86.06 83 LYS A O 1
ATOM 643 N N . CYS A 1 84 ? -10.024 0.782 11.739 1.00 83.69 84 CYS A N 1
ATOM 644 C CA . CYS A 1 84 ? -8.893 -0.045 11.374 1.00 83.69 84 CYS A CA 1
ATOM 645 C C . CYS A 1 84 ? -9.083 -1.483 11.847 1.00 83.69 84 CYS A C 1
ATOM 647 O O . CYS A 1 84 ? -9.277 -1.756 13.031 1.00 83.69 84 CYS A O 1
ATOM 649 N N . GLN A 1 85 ? -8.941 -2.432 10.925 1.00 75.69 85 GLN A N 1
ATOM 650 C CA . GLN A 1 85 ? -8.817 -3.836 11.291 1.00 75.69 85 GLN A CA 1
ATOM 651 C C . GLN A 1 85 ? -7.345 -4.160 11.519 1.00 75.69 85 GLN A C 1
ATOM 653 O O . GLN A 1 85 ? -6.585 -4.383 10.577 1.00 75.69 85 GLN A O 1
ATOM 658 N N . ILE A 1 86 ? -6.928 -4.180 12.785 1.00 64.44 86 ILE A N 1
ATOM 659 C CA . ILE A 1 86 ? -5.589 -4.644 13.147 1.00 64.44 86 ILE A CA 1
ATOM 660 C C . ILE A 1 86 ? -5.564 -6.163 12.962 1.00 64.44 86 ILE A C 1
ATOM 662 O O . ILE A 1 86 ? -5.927 -6.931 13.856 1.00 64.44 86 ILE A O 1
ATOM 666 N N . PHE A 1 87 ? -5.109 -6.611 11.794 1.00 55.03 87 PHE A N 1
ATOM 667 C CA . PHE A 1 87 ? -4.636 -7.977 11.651 1.00 55.03 87 PHE A CA 1
ATOM 668 C C . PHE A 1 87 ? -3.388 -8.102 12.516 1.00 55.03 87 PHE A C 1
ATOM 670 O O . PHE A 1 87 ? -2.347 -7.549 12.182 1.00 55.03 87 PHE A O 1
ATOM 677 N N . LYS A 1 88 ? -3.471 -8.825 13.637 1.00 45.59 88 LYS A N 1
ATOM 678 C CA . LYS A 1 88 ? -2.260 -9.334 14.286 1.00 45.59 88 LYS A CA 1
ATOM 679 C C . LYS A 1 88 ? -1.65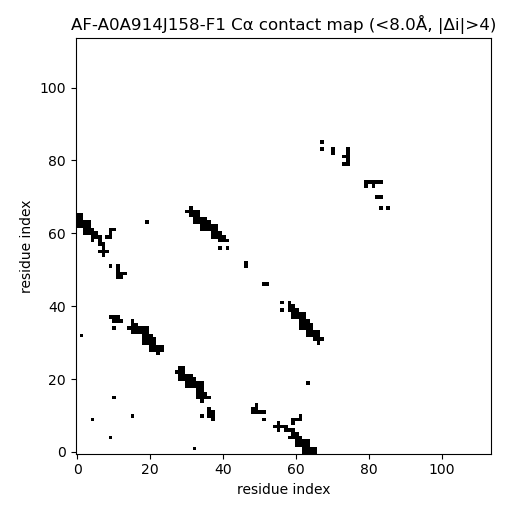3 -10.328 13.298 1.00 45.59 88 LYS A C 1
ATOM 681 O O . LYS A 1 88 ? -2.259 -11.389 13.115 1.00 45.59 88 LYS A O 1
ATOM 686 N N . PRO A 1 89 ? -0.527 -10.022 12.625 1.00 43.75 89 PRO A N 1
ATOM 687 C CA . PRO A 1 89 ? 0.100 -11.022 11.787 1.00 43.75 89 PRO A CA 1
ATOM 688 C C . PRO A 1 89 ? 0.426 -12.200 12.699 1.00 43.75 89 PRO A C 1
ATOM 690 O O . PRO A 1 89 ? 1.114 -12.048 13.710 1.00 43.75 89 PRO A O 1
ATOM 693 N N . THR A 1 90 ? -0.102 -13.381 12.387 1.00 35.38 90 THR A N 1
ATOM 694 C CA . THR A 1 90 ? 0.488 -14.596 12.942 1.00 35.38 90 THR A CA 1
ATOM 695 C C . THR A 1 90 ? 1.935 -14.572 12.465 1.00 35.38 90 THR A C 1
ATOM 697 O O . THR A 1 90 ? 2.129 -14.449 11.253 1.00 35.38 90 THR A O 1
ATOM 700 N N . PRO A 1 91 ? 2.946 -14.595 13.350 1.00 37.03 91 PRO A N 1
ATOM 701 C CA . PRO A 1 91 ? 4.325 -14.570 12.905 1.00 37.03 91 PRO A CA 1
ATOM 702 C C . PRO A 1 91 ? 4.540 -15.779 11.997 1.00 37.03 91 PRO A C 1
ATOM 704 O O . PRO A 1 91 ? 4.609 -16.919 12.454 1.00 37.03 91 PRO A O 1
ATOM 707 N N . ILE A 1 92 ? 4.619 -15.533 10.691 1.00 39.84 92 ILE A N 1
ATOM 708 C CA . ILE A 1 92 ? 5.176 -16.494 9.754 1.00 39.84 92 ILE A CA 1
ATOM 709 C C . ILE A 1 92 ? 6.664 -16.421 10.038 1.00 39.84 92 ILE A C 1
ATOM 711 O O . ILE A 1 92 ? 7.368 -15.612 9.447 1.00 39.84 92 ILE A O 1
ATOM 715 N N . VAL A 1 93 ? 7.128 -17.195 11.018 1.00 37.59 93 VAL A N 1
ATOM 716 C CA . VAL A 1 93 ? 8.558 -17.405 11.224 1.00 37.59 93 VAL A CA 1
ATOM 717 C C . VAL A 1 93 ? 9.039 -18.088 9.947 1.00 37.59 93 VAL A C 1
ATOM 719 O O . VAL A 1 93 ? 8.662 -19.244 9.712 1.00 37.59 93 VAL A O 1
ATOM 722 N N . PRO A 1 94 ? 9.819 -17.422 9.076 1.00 38.12 94 PRO A N 1
ATOM 723 C CA . PRO A 1 94 ? 10.406 -18.115 7.951 1.00 38.12 94 PRO A CA 1
ATOM 724 C C . PRO A 1 94 ? 11.297 -19.198 8.556 1.00 38.12 94 PRO A C 1
ATOM 726 O O . PRO A 1 94 ? 12.148 -18.910 9.400 1.00 38.12 94 PRO A O 1
ATOM 729 N N . LYS A 1 95 ? 11.112 -20.457 8.153 1.00 36.06 95 LYS A N 1
ATOM 730 C CA . LYS A 1 95 ? 12.076 -21.534 8.420 1.00 36.06 95 LYS A CA 1
ATOM 731 C C . LYS A 1 95 ? 13.369 -21.265 7.628 1.00 36.06 95 LYS A C 1
ATOM 733 O O . LYS A 1 95 ? 13.761 -22.064 6.791 1.00 36.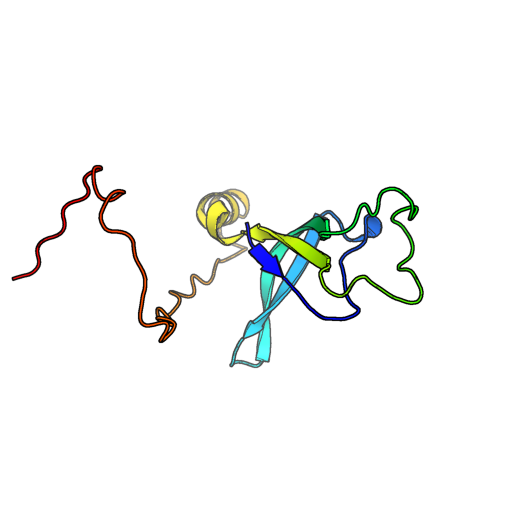06 95 LYS A O 1
ATOM 738 N N . PHE A 1 96 ? 14.054 -20.156 7.887 1.00 33.31 96 PHE A N 1
ATOM 739 C CA . PHE A 1 96 ? 15.436 -19.953 7.475 1.00 33.31 96 PHE A CA 1
ATOM 740 C C . PHE A 1 96 ? 16.325 -20.183 8.692 1.00 33.31 96 PHE A C 1
ATOM 742 O O . PHE A 1 96 ? 16.616 -19.300 9.494 1.00 33.31 96 PHE A O 1
ATOM 749 N N . ARG A 1 97 ? 16.715 -21.450 8.854 1.00 35.09 97 ARG A N 1
ATOM 750 C CA . ARG A 1 97 ? 17.844 -21.836 9.700 1.00 35.09 97 ARG A CA 1
ATOM 751 C C . ARG A 1 97 ? 19.131 -21.269 9.090 1.00 35.09 97 ARG A C 1
ATOM 753 O O . ARG A 1 97 ? 19.364 -21.462 7.904 1.00 35.09 97 ARG A O 1
ATOM 760 N N . LYS A 1 98 ? 19.987 -20.753 9.982 1.00 35.56 98 LYS A N 1
ATOM 761 C CA . LYS A 1 98 ? 21.433 -20.481 9.845 1.00 35.56 98 LYS A CA 1
ATOM 762 C C . LYS A 1 98 ? 21.825 -19.255 9.010 1.00 35.56 98 LYS A C 1
ATOM 764 O O . LYS A 1 98 ? 22.036 -19.360 7.814 1.00 35.56 98 LYS A O 1
ATOM 769 N N . TYR A 1 99 ? 22.006 -18.115 9.674 1.00 32.50 99 TYR A N 1
ATOM 770 C CA . TYR A 1 99 ? 23.308 -17.596 10.137 1.00 32.50 99 TYR A CA 1
ATOM 771 C C . TYR A 1 99 ? 23.047 -16.207 10.743 1.00 32.50 99 TYR A C 1
ATOM 773 O O . TYR A 1 99 ? 22.907 -15.228 10.021 1.00 32.50 99 TYR A O 1
ATOM 781 N N . ILE A 1 100 ? 22.932 -16.125 12.071 1.00 34.59 100 ILE A N 1
ATOM 782 C CA . ILE A 1 100 ? 23.072 -14.852 12.785 1.00 34.59 100 ILE A CA 1
ATOM 783 C C . ILE A 1 100 ? 24.475 -14.877 13.379 1.00 34.59 100 ILE A C 1
ATOM 785 O O . ILE A 1 100 ? 24.771 -15.708 14.238 1.00 34.59 100 ILE A O 1
ATOM 789 N N . ASP A 1 101 ? 25.334 -14.003 12.864 1.00 32.28 101 ASP A N 1
ATOM 790 C CA . ASP A 1 101 ? 26.582 -13.621 13.511 1.00 32.28 101 ASP A CA 1
ATOM 791 C C . ASP A 1 101 ? 26.227 -12.973 14.859 1.00 32.28 101 ASP A C 1
ATOM 793 O O . ASP A 1 101 ? 25.550 -11.945 14.931 1.00 32.28 101 ASP A O 1
ATOM 797 N N . LEU A 1 102 ? 26.622 -13.639 15.943 1.00 37.03 102 LEU A N 1
ATOM 798 C CA . LEU A 1 102 ? 26.287 -13.291 17.324 1.00 37.03 102 LEU A CA 1
ATOM 799 C C . LEU A 1 102 ? 27.007 -12.026 17.828 1.00 37.03 102 LEU A C 1
ATOM 801 O O . LEU A 1 102 ? 26.822 -11.648 18.984 1.00 37.03 102 LEU A O 1
ATOM 805 N N . ASN A 1 103 ? 27.790 -11.334 16.996 1.00 36.75 103 ASN A N 1
ATOM 806 C CA . ASN A 1 103 ? 28.538 -10.151 17.427 1.00 36.75 103 ASN A CA 1
ATOM 807 C C . ASN A 1 103 ? 27.743 -8.835 17.427 1.00 36.75 103 ASN A C 1
ATOM 809 O O . ASN A 1 103 ? 28.227 -7.847 17.977 1.00 36.75 103 ASN A O 1
ATOM 813 N N . PHE A 1 104 ? 26.515 -8.803 16.898 1.00 34.56 104 PHE A N 1
ATOM 814 C CA . PHE A 1 104 ? 25.684 -7.585 16.887 1.00 34.56 104 PHE A CA 1
ATOM 815 C C . PHE A 1 104 ? 24.604 -7.542 17.991 1.00 34.56 104 PHE A C 1
ATOM 817 O O . PHE A 1 104 ? 23.766 -6.645 18.024 1.00 34.56 104 PHE A O 1
ATOM 824 N N . LEU A 1 105 ? 24.638 -8.488 18.939 1.00 32.12 105 LEU A N 1
ATOM 825 C CA . LEU A 1 105 ? 23.722 -8.592 20.088 1.00 32.12 105 LEU A CA 1
ATOM 826 C C . LEU A 1 105 ? 24.267 -7.893 21.347 1.00 32.12 105 LEU A C 1
ATOM 828 O O . LEU A 1 105 ? 24.246 -8.429 22.454 1.00 32.12 105 LEU A O 1
ATOM 832 N N . LYS A 1 106 ? 24.729 -6.650 21.200 1.00 33.75 106 LYS A N 1
ATOM 833 C CA . LYS A 1 106 ? 24.926 -5.732 22.331 1.00 33.75 106 LYS A CA 1
ATOM 834 C C . LYS A 1 106 ? 24.035 -4.511 22.173 1.00 33.75 106 LYS A C 1
ATOM 836 O O . LYS A 1 106 ? 24.534 -3.412 22.013 1.00 33.75 106 LYS A O 1
ATOM 841 N N . MET A 1 107 ? 22.721 -4.691 22.271 1.00 29.80 107 MET A N 1
ATOM 842 C CA . MET A 1 107 ? 21.851 -3.655 22.833 1.00 29.80 107 MET A CA 1
ATOM 843 C C . MET A 1 107 ? 20.510 -4.261 23.252 1.00 29.80 107 MET A C 1
ATOM 845 O O . MET A 1 107 ? 19.606 -4.462 22.453 1.00 29.80 107 MET A O 1
ATOM 849 N N . LYS A 1 108 ? 20.472 -4.609 24.544 1.00 35.41 108 LYS A N 1
ATOM 850 C CA . LYS A 1 108 ? 19.333 -4.594 25.472 1.00 35.41 108 LYS A CA 1
ATOM 851 C C . LYS A 1 108 ? 17.943 -4.515 24.830 1.00 35.41 108 LYS A C 1
ATOM 853 O O . LYS A 1 108 ? 17.560 -3.430 24.438 1.00 35.41 108 LYS A O 1
ATOM 858 N N . PHE A 1 109 ? 17.149 -5.579 24.938 1.00 27.59 109 PHE A N 1
ATOM 859 C CA . PHE A 1 109 ? 15.790 -5.493 25.492 1.00 27.59 109 PHE A CA 1
ATOM 860 C C . PHE A 1 109 ? 15.445 -6.836 26.155 1.00 27.59 109 PHE A C 1
ATOM 862 O O . PHE A 1 109 ? 15.499 -7.894 25.537 1.00 27.59 109 PHE A O 1
ATOM 869 N N . PHE A 1 110 ? 15.189 -6.768 27.460 1.00 34.16 110 PHE A N 1
ATOM 870 C CA . PHE A 1 110 ? 14.733 -7.855 28.323 1.00 34.16 110 PHE A CA 1
ATOM 871 C C . PHE A 1 110 ? 13.320 -8.282 27.927 1.00 34.16 110 PHE A C 1
ATOM 873 O O . PHE A 1 110 ? 12.470 -7.406 27.879 1.00 34.16 110 PHE A O 1
ATOM 880 N N . PHE A 1 111 ? 13.048 -9.585 27.799 1.00 29.41 111 PHE A N 1
ATOM 881 C CA . PHE A 1 111 ? 11.805 -10.187 28.302 1.00 29.41 111 PHE A CA 1
ATOM 882 C C . PHE A 1 111 ? 12.070 -11.642 28.717 1.00 29.41 111 PHE A C 1
ATOM 884 O O . PHE A 1 111 ? 12.510 -12.466 27.919 1.00 29.41 111 PHE A O 1
ATOM 891 N N . GLN A 1 112 ? 11.841 -11.915 30.000 1.00 28.55 112 GLN A N 1
ATOM 892 C CA . GLN A 1 112 ? 11.915 -13.220 30.651 1.00 28.55 112 GLN A CA 1
ATOM 893 C C . GLN A 1 112 ? 10.497 -13.795 30.721 1.00 28.55 112 GLN A C 1
ATOM 895 O O . GLN A 1 112 ? 9.581 -13.082 31.127 1.00 28.55 112 GLN A O 1
ATOM 900 N N . PHE A 1 113 ? 10.317 -15.063 30.354 1.00 34.12 113 PHE A N 1
ATOM 901 C CA . PHE A 1 113 ? 9.088 -15.806 30.633 1.00 34.12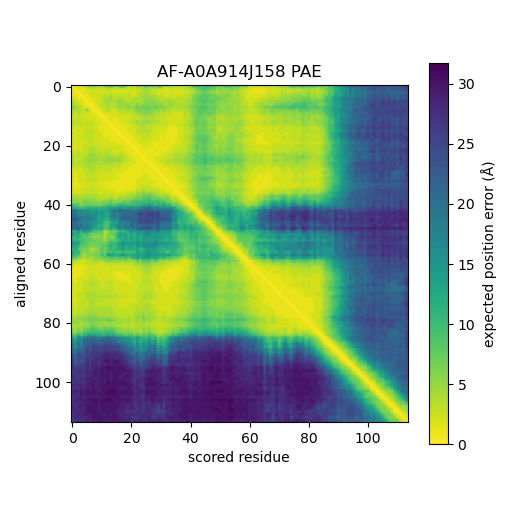 113 PHE A CA 1
ATOM 902 C C . PHE A 1 113 ? 9.437 -17.005 31.521 1.00 34.12 113 PHE A C 1
ATOM 904 O O . PHE A 1 113 ? 10.419 -17.699 31.250 1.00 34.12 113 PHE A O 1
ATOM 911 N N . TYR A 1 114 ? 8.676 -17.143 32.611 1.00 44.09 114 TYR A N 1
ATOM 912 C CA . TYR A 1 114 ? 8.660 -18.295 33.517 1.00 44.09 114 TYR A CA 1
ATOM 913 C C . TYR A 1 114 ? 8.065 -19.524 32.830 1.00 44.09 114 TYR A C 1
ATOM 915 O O . TYR A 1 114 ? 7.168 -19.331 31.975 1.00 44.09 114 TYR A O 1
#

Sequence (114 aa):
MICMYKRDSAILQGDSGGPAFAQGKDGKFYQVGINVDMYTSESFSRFSSWELPSELPSTVASISTDVSYYCPWIEETTGGEIKCQIFKPTPIVPKFRKYIDLNFLKMKFFFQFY

Secondary structure (DSSP, 8-state):
-EEEEBTTB---GGGTTPEEEEE-TTS-EEEEEEEEEEEESS--TTS-TTS--SS--TTEEEEEEEGGGGHHHHHHHTTTSS---------------S---GGG--S-------

Radius of gyration: 18.92 Å; Cα contacts (8 Å, |Δi|>4): 141; chains: 1; bounding box: 45×34×56 Å

Solvent-accessible surface area (backbone atoms only — not comparable to full-atom values): 7556 Å² total; per-residue (Å²): 110,42,82,46,74,46,84,82,48,69,67,47,62,86,41,42,74,36,78,33,72,45,73,47,98,85,72,46,78,40,79,52,23,32,29,63,53,63,51,54,88,58,92,70,86,76,59,71,56,81,58,82,63,99,70,56,65,92,56,39,31,24,33,20,45,44,47,75,82,44,35,71,58,47,26,60,76,47,76,52,76,52,76,79,81,81,74,76,75,74,82,78,72,73,91,73,80,87,85,79,77,79,85,76,78,83,73,90,80,92,83,88,81,134